Protein AF-A0A370DMC5-F1 (afdb_monomer)

Mean predicted aligned error: 9.21 Å

Radius of gyration: 22.89 Å; Cα contacts (8 Å, |Δi|>4): 41; chains: 1; bounding box: 43×62×57 Å

Nearest PDB structures (foldseek):
  7aeb-assembly1_A  TM=8.479E-01  e=4.787E-05  Algoriphagus machipongonensis
  7b5h-assembly1_AD  TM=8.364E-01  e=3.513E-05  Nostoc sp. PCC 7120 = FACHB-418
  6j0n-assembly1_P  TM=8.924E-01  e=9.809E-03  Photorhabdus asymbiotica subsp. asymbiotica ATCC 43949

Foldseek 3Di:
DDDDDDDDDDPPPDQLLDLVSQLVVLVVVCCVVDCVPDVDLDPPDVVSVVSSVVSVVSNVVVVVVPPPPCVVPDDDPPDDPVVVVVVVVVVCCVPVVDPDD

Solvent-accessible surface area (backbone atoms only — not comparable to full-atom values): 6354 Å² total; per-residue (Å²): 136,84,83,79,91,71,85,78,81,70,88,82,64,56,65,60,61,36,48,69,60,43,45,50,55,48,50,55,50,49,46,75,76,33,48,94,82,56,79,76,90,46,88,87,35,69,69,50,49,50,49,52,52,49,28,48,52,46,24,52,50,47,52,63,74,63,47,56,69,68,65,74,67,50,77,62,93,81,52,52,73,65,60,51,49,52,53,53,50,51,54,47,54,70,71,64,72,66,77,92,122

pLDDT: mean 86.58, std 12.45, range [43.94, 98.06]

Secondary structure (DSSP, 8-state):
------PPPPTT--GGG-HHHHHHHHHHHHHHHHTTT-----TT-HHHHHHHHHHHHHHHHHHHTTS-HHHHTPPPTT--HHHHHHHHHHHHHHHH-----

Structure (mmCIF, N/CA/C/O backbone):
data_AF-A0A370DMC5-F1
#
_entry.id   AF-A0A370DMC5-F1
#
loop_
_atom_site.group_PDB
_atom_site.id
_atom_site.type_symbol
_atom_site.label_atom_id
_atom_site.label_alt_id
_atom_site.label_comp_id
_atom_site.label_asym_id
_atom_site.label_entity_id
_atom_site.label_seq_id
_atom_site.pdbx_PDB_ins_code
_atom_site.Cartn_x
_atom_site.Cartn_y
_atom_site.Cartn_z
_atom_site.occupancy
_atom_site.B_iso_or_equiv
_atom_site.auth_seq_id
_atom_site.auth_comp_id
_atom_site.auth_asym_id
_atom_site.auth_atom_id
_atom_site.pdbx_PDB_model_num
ATOM 1 N N . MET A 1 1 ? -4.995 35.609 -21.491 1.00 47.72 1 MET A N 1
ATOM 2 C CA . MET A 1 1 ? -5.353 34.772 -20.324 1.00 47.72 1 MET A CA 1
ATOM 3 C C . MET A 1 1 ? -4.503 33.513 -20.392 1.00 47.72 1 MET A C 1
ATOM 5 O O . MET A 1 1 ? -4.356 32.985 -21.484 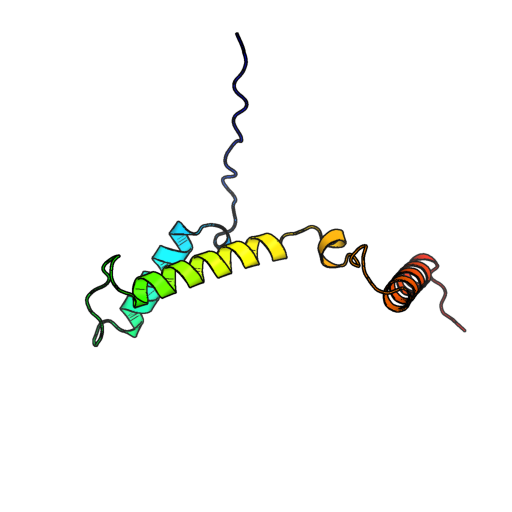1.00 47.72 1 MET A O 1
ATOM 9 N N . LYS A 1 2 ? -3.846 33.113 -19.298 1.00 55.41 2 LYS A N 1
ATOM 10 C CA . LYS A 1 2 ? -3.001 31.908 -19.253 1.00 55.41 2 LYS A CA 1
ATOM 11 C C . LYS A 1 2 ? -3.899 30.729 -18.872 1.00 55.41 2 LYS A C 1
ATOM 13 O O . LYS A 1 2 ? -4.461 30.749 -17.783 1.00 55.41 2 LYS A O 1
ATOM 18 N N . GLU A 1 3 ? -4.057 29.765 -19.771 1.00 72.00 3 GLU A N 1
ATOM 19 C CA . GLU A 1 3 ? -4.772 28.512 -19.507 1.00 72.00 3 GLU A CA 1
ATOM 20 C C . GLU A 1 3 ? -4.089 27.760 -18.355 1.00 72.00 3 GLU A C 1
ATOM 22 O O . GLU A 1 3 ? -2.868 27.573 -18.361 1.00 72.00 3 GLU A O 1
ATOM 27 N N . SER A 1 4 ? -4.856 27.357 -17.341 1.00 73.44 4 SER A N 1
ATOM 28 C CA . SER A 1 4 ? -4.341 26.577 -16.216 1.00 73.44 4 SER A CA 1
ATOM 29 C C . SER A 1 4 ? -4.294 25.097 -16.584 1.00 73.44 4 SER A C 1
ATOM 31 O O . SER A 1 4 ? -5.332 24.449 -16.714 1.00 73.44 4 SER A O 1
ATOM 33 N N . LEU A 1 5 ? -3.085 24.548 -16.702 1.00 78.56 5 LEU A N 1
ATOM 34 C CA . LEU A 1 5 ? -2.863 23.112 -16.858 1.00 78.56 5 LEU A CA 1
ATOM 35 C C . LEU A 1 5 ? -3.377 22.378 -15.613 1.00 78.56 5 LEU A C 1
ATOM 37 O O . LEU A 1 5 ? -2.798 22.482 -14.534 1.00 78.56 5 LEU A O 1
ATOM 41 N N . THR A 1 6 ? -4.479 21.648 -15.763 1.00 78.44 6 THR A N 1
ATOM 42 C CA . THR A 1 6 ? -5.051 20.793 -14.717 1.00 78.44 6 THR A CA 1
ATOM 43 C C . THR A 1 6 ? -4.954 19.344 -15.173 1.00 78.44 6 THR A C 1
ATOM 45 O O . THR A 1 6 ? -5.438 18.992 -16.247 1.00 78.44 6 THR A O 1
ATOM 48 N N . ILE A 1 7 ? -4.312 18.493 -14.372 1.00 77.56 7 ILE A N 1
ATOM 49 C CA . ILE A 1 7 ? -4.255 17.055 -14.648 1.00 77.56 7 ILE A CA 1
ATOM 50 C C . ILE A 1 7 ? -5.620 16.471 -14.286 1.00 77.56 7 ILE A C 1
ATOM 52 O O . ILE A 1 7 ? -6.061 16.551 -13.138 1.00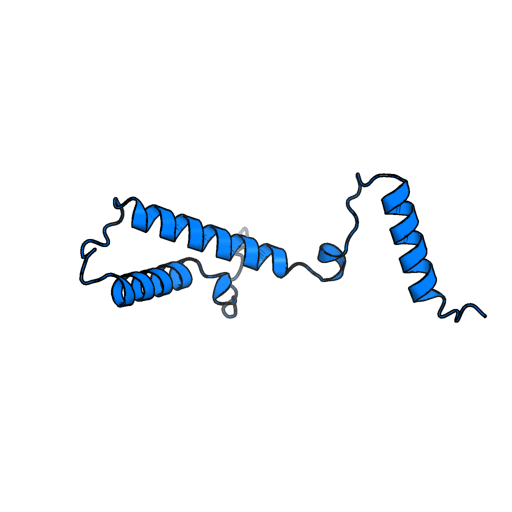 77.56 7 ILE A O 1
ATOM 56 N N . ARG A 1 8 ? -6.316 15.920 -15.281 1.00 73.94 8 ARG A N 1
ATOM 57 C CA . ARG A 1 8 ? -7.634 15.309 -15.094 1.00 73.94 8 ARG A CA 1
ATOM 58 C C . ARG A 1 8 ? -7.479 14.025 -14.278 1.00 73.94 8 ARG A C 1
ATOM 60 O O . ARG A 1 8 ? -6.621 13.201 -14.583 1.00 73.94 8 ARG A O 1
ATOM 67 N N . ARG A 1 9 ? -8.305 13.856 -13.244 1.00 68.94 9 ARG A N 1
ATOM 68 C CA . ARG A 1 9 ? -8.316 12.636 -12.427 1.00 68.94 9 ARG A CA 1
ATOM 69 C C . ARG A 1 9 ? -8.841 11.475 -13.273 1.00 68.94 9 ARG A C 1
ATOM 71 O O . ARG A 1 9 ? -9.895 11.613 -13.889 1.00 68.94 9 ARG A O 1
ATOM 78 N N . ASP A 1 10 ? -8.111 10.364 -13.295 1.00 73.69 10 ASP A N 1
ATOM 79 C CA . ASP A 1 10 ? -8.565 9.129 -13.935 1.00 73.69 10 ASP A CA 1
ATOM 80 C C . ASP A 1 10 ? -9.641 8.462 -13.055 1.00 73.69 10 ASP A C 1
ATOM 82 O O . ASP A 1 10 ? -9.346 8.122 -11.902 1.00 73.69 10 ASP A O 1
ATOM 86 N N . PRO A 1 11 ? -10.886 8.311 -13.544 1.00 65.88 11 PRO A N 1
ATOM 87 C CA . PRO A 1 11 ? -11.956 7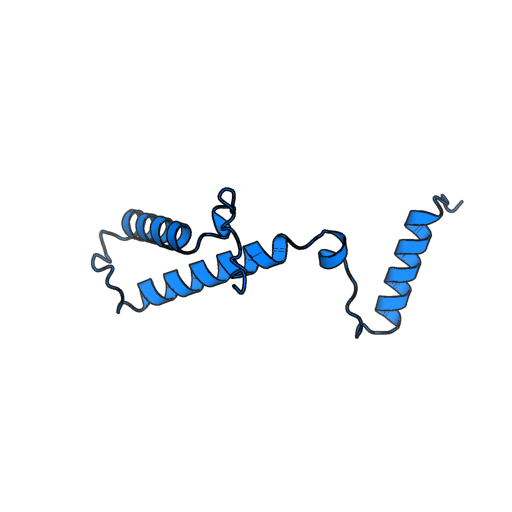.663 -12.796 1.00 65.88 11 PRO A CA 1
ATOM 88 C C . PRO A 1 11 ? -11.789 6.140 -12.690 1.00 65.88 11 PRO A C 1
ATOM 90 O O . PRO A 1 11 ? -12.452 5.539 -11.854 1.00 65.88 11 PRO A O 1
ATOM 93 N N . ASN A 1 12 ? -10.925 5.514 -13.498 1.00 65.44 12 ASN A N 1
ATOM 94 C CA . ASN A 1 12 ? -10.746 4.059 -13.546 1.00 65.44 12 ASN A CA 1
ATOM 95 C C . ASN A 1 12 ? -9.466 3.593 -12.831 1.00 65.44 12 ASN A C 1
ATOM 97 O O . ASN A 1 12 ? -8.859 2.574 -13.170 1.00 65.44 12 ASN A O 1
ATOM 101 N N . ARG A 1 13 ? -9.015 4.377 -11.847 1.00 69.69 13 ARG A N 1
ATOM 102 C CA . ARG A 1 13 ? -7.844 4.053 -11.036 1.00 69.69 13 ARG A CA 1
ATOM 103 C C . ARG A 1 13 ? -8.125 2.780 -10.242 1.00 69.69 13 ARG A C 1
ATOM 105 O O . ARG A 1 13 ? -9.074 2.723 -9.470 1.00 69.69 13 ARG A O 1
ATOM 112 N N . ALA A 1 14 ? -7.279 1.772 -10.438 1.00 77.69 14 ALA A N 1
ATOM 113 C CA . ALA A 1 14 ? -7.424 0.487 -9.769 1.00 77.69 14 ALA A CA 1
ATOM 114 C C . ALA A 1 14 ? -7.483 0.639 -8.241 1.00 77.69 14 ALA A C 1
ATOM 116 O O . ALA A 1 14 ? -6.750 1.451 -7.676 1.00 77.69 14 ALA A O 1
ATOM 117 N N . GLU A 1 15 ? -8.295 -0.188 -7.583 1.00 76.56 15 GLU A N 1
ATOM 118 C CA . GLU A 1 15 ? -8.556 -0.132 -6.134 1.00 76.56 15 GLU A CA 1
ATOM 119 C C . GLU A 1 15 ? -7.273 -0.121 -5.298 1.00 76.56 15 GLU A C 1
ATOM 121 O O . GLU A 1 15 ? -7.125 0.676 -4.380 1.00 76.56 15 GLU A O 1
ATOM 126 N N . ALA A 1 16 ? -6.279 -0.925 -5.683 1.00 83.31 16 ALA A N 1
ATOM 127 C CA . ALA A 1 16 ? -5.004 -1.007 -4.976 1.00 83.31 16 ALA A CA 1
ATOM 128 C C . ALA A 1 16 ? -4.110 0.247 -5.120 1.00 83.31 16 ALA A C 1
ATOM 130 O O . ALA A 1 16 ? -3.073 0.347 -4.472 1.00 83.31 16 ALA A O 1
ATOM 131 N N . LEU A 1 17 ? -4.489 1.211 -5.966 1.00 89.06 17 LEU A N 1
ATOM 132 C CA . LEU A 1 17 ? -3.887 2.543 -5.999 1.00 89.06 17 LEU A CA 1
ATOM 133 C C . LEU A 1 17 ? -4.661 3.538 -5.133 1.00 89.06 17 LEU A C 1
ATOM 135 O O . LEU A 1 17 ? -4.169 4.643 -4.929 1.00 89.06 17 LEU A O 1
ATOM 139 N N . ASP A 1 18 ? -5.876 3.235 -4.682 1.00 92.94 18 ASP A N 1
ATOM 140 C CA . ASP A 1 18 ? -6.693 4.123 -3.858 1.00 92.94 18 ASP A CA 1
ATOM 141 C C . ASP A 1 18 ? -6.435 3.889 -2.365 1.00 92.94 18 ASP A C 1
ATOM 143 O O . ASP A 1 18 ? -7.063 3.061 -1.710 1.00 92.94 18 ASP A O 1
ATOM 147 N N . TYR A 1 19 ? -5.507 4.675 -1.818 1.00 94.38 19 TYR A N 1
ATOM 148 C CA . TYR A 1 19 ? -5.158 4.657 -0.401 1.00 94.38 19 TYR A CA 1
ATOM 149 C C . TYR A 1 19 ? -6.372 4.762 0.534 1.00 94.38 19 TYR A C 1
ATOM 151 O O . TYR A 1 19 ? -6.417 4.079 1.554 1.00 94.38 19 TYR A O 1
ATOM 159 N N . ALA A 1 20 ? -7.349 5.618 0.212 1.00 94.31 20 ALA A N 1
ATOM 160 C CA . ALA A 1 20 ? -8.489 5.842 1.096 1.00 94.31 20 ALA A CA 1
ATOM 161 C C . ALA A 1 20 ? -9.382 4.598 1.157 1.00 94.31 20 ALA A C 1
ATOM 163 O O . ALA A 1 20 ? -9.793 4.200 2.246 1.00 94.31 20 ALA A O 1
ATOM 164 N N . GLN A 1 21 ? -9.610 3.956 0.007 1.00 94.38 21 GLN A N 1
ATOM 165 C CA . GLN A 1 21 ? -10.325 2.681 -0.050 1.00 94.38 21 GLN A CA 1
ATOM 166 C C . GLN A 1 21 ? -9.551 1.573 0.670 1.00 94.38 21 GLN A C 1
ATOM 168 O O . GLN A 1 21 ? -10.132 0.876 1.492 1.00 94.38 21 GLN A O 1
ATOM 173 N N . LEU A 1 22 ? -8.234 1.461 0.457 1.00 96.00 22 LEU A N 1
ATOM 174 C CA . LEU A 1 22 ? -7.398 0.475 1.155 1.00 96.00 22 LEU A CA 1
ATOM 175 C C . LEU A 1 22 ? -7.452 0.632 2.679 1.00 96.00 22 LEU A C 1
ATOM 177 O O . LEU A 1 22 ? -7.564 -0.362 3.394 1.00 96.00 22 LEU A O 1
ATOM 181 N N . ARG A 1 23 ? -7.384 1.871 3.177 1.00 96.44 23 ARG A N 1
ATOM 182 C CA . ARG A 1 23 ? -7.467 2.162 4.613 1.00 96.44 23 ARG A CA 1
ATOM 183 C C . ARG A 1 23 ? -8.836 1.796 5.172 1.00 96.44 23 ARG A C 1
ATOM 185 O O . ARG A 1 23 ? -8.904 1.217 6.251 1.00 96.44 23 ARG A O 1
ATOM 192 N N . GLN A 1 24 ? -9.904 2.110 4.441 1.00 96.12 24 GLN A N 1
ATOM 193 C CA . GLN A 1 24 ? -11.265 1.762 4.836 1.00 96.12 24 GLN A CA 1
ATOM 194 C C . GLN A 1 24 ? -11.447 0.241 4.915 1.00 96.12 24 GLN A C 1
ATOM 196 O O . GLN A 1 24 ? -11.821 -0.269 5.968 1.00 96.12 24 GLN A O 1
ATOM 201 N N . SER A 1 25 ? -11.077 -0.494 3.863 1.00 96.44 25 SER A N 1
ATOM 202 C CA . SER A 1 25 ? -11.147 -1.959 3.865 1.00 96.44 25 SER A CA 1
ATOM 203 C C . SER A 1 25 ? -10.283 -2.567 4.970 1.00 96.44 25 SER A C 1
ATOM 205 O O . SER A 1 25 ? -10.681 -3.538 5.606 1.00 96.44 25 SER A O 1
ATOM 207 N N . GLY A 1 26 ? -9.099 -2.007 5.228 1.00 95.94 26 GLY A N 1
ATOM 208 C CA . GLY A 1 26 ? -8.224 -2.469 6.302 1.00 95.94 26 GLY A CA 1
ATOM 209 C C . GLY A 1 26 ? -8.829 -2.290 7.695 1.00 95.94 26 GLY A C 1
ATOM 210 O O . GLY A 1 26 ? -8.733 -3.205 8.510 1.00 95.94 26 GLY A O 1
ATOM 211 N N . LEU A 1 27 ? -9.499 -1.162 7.953 1.00 96.19 27 LEU A N 1
ATOM 212 C CA . LEU A 1 27 ? -10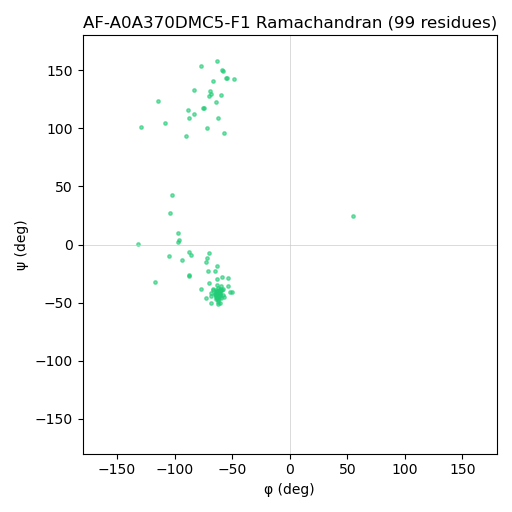.243 -0.941 9.197 1.00 96.19 27 LEU A CA 1
ATOM 213 C C . LEU A 1 27 ? -11.368 -1.964 9.367 1.00 96.19 27 LEU A C 1
ATOM 215 O O . LEU A 1 27 ? -11.469 -2.569 10.428 1.00 96.19 27 LEU A O 1
ATOM 219 N N . GLU A 1 28 ? -12.147 -2.216 8.314 1.00 96.19 28 GLU A N 1
ATOM 220 C CA . GLU A 1 28 ? -13.224 -3.216 8.334 1.00 96.19 28 GLU A CA 1
ATOM 221 C C . GLU A 1 28 ? -12.693 -4.620 8.666 1.00 96.19 28 GLU A C 1
ATOM 223 O O . GLU A 1 28 ? -13.309 -5.358 9.434 1.00 96.19 28 GLU A O 1
ATOM 228 N N . HIS A 1 29 ? -11.517 -4.983 8.142 1.00 96.50 29 HIS A N 1
ATOM 229 C CA . HIS A 1 29 ? -10.872 -6.258 8.469 1.00 96.50 29 HIS A CA 1
ATOM 230 C C . HIS A 1 29 ? -10.383 -6.306 9.919 1.00 96.50 29 HIS A C 1
ATOM 232 O O . HIS A 1 29 ? -10.576 -7.320 10.588 1.00 96.50 29 HIS A O 1
ATOM 238 N N . ILE A 1 30 ? -9.751 -5.236 10.413 1.00 95.25 30 ILE A N 1
ATOM 239 C CA . ILE A 1 30 ? -9.299 -5.159 11.809 1.00 95.25 30 ILE A CA 1
ATOM 240 C C . ILE A 1 30 ? -10.494 -5.291 12.754 1.00 95.25 30 ILE A C 1
ATOM 242 O O . ILE A 1 30 ? -10.434 -6.092 13.687 1.00 95.25 30 ILE A O 1
ATOM 246 N N . GLU A 1 31 ? -11.581 -4.569 12.476 1.00 94.38 31 GLU A N 1
ATOM 247 C CA . GLU A 1 31 ? -12.803 -4.602 13.272 1.00 94.38 31 GLU A CA 1
ATOM 248 C C . GLU A 1 31 ? -13.415 -6.005 13.295 1.00 94.38 31 GLU A C 1
ATOM 250 O O . GLU A 1 31 ? -13.631 -6.580 14.365 1.00 94.38 31 GLU A O 1
ATOM 255 N N . ALA A 1 32 ? -13.593 -6.623 12.127 1.00 95.88 32 ALA A N 1
ATOM 256 C CA . ALA A 1 32 ? -14.140 -7.972 12.033 1.00 95.88 32 ALA A CA 1
ATOM 257 C C . ALA A 1 32 ? -13.309 -9.010 12.809 1.00 95.88 32 ALA A C 1
ATOM 259 O O . ALA A 1 32 ? -13.874 -9.911 13.428 1.00 95.88 32 ALA A O 1
ATOM 260 N N . LEU A 1 33 ? -11.979 -8.884 12.795 1.00 96.00 33 LEU A N 1
ATOM 261 C CA . LEU A 1 33 ? -11.066 -9.862 13.392 1.00 96.00 33 LEU A CA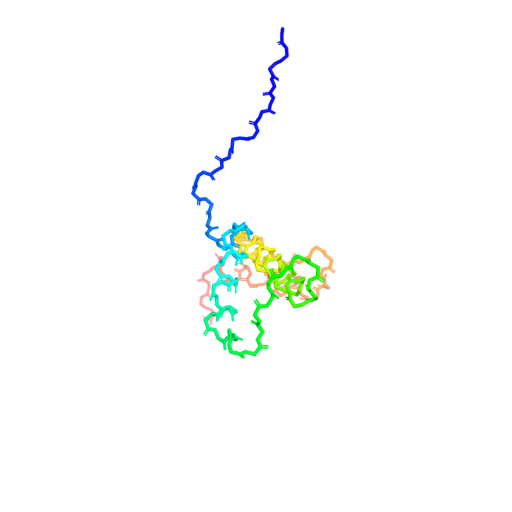 1
ATOM 262 C C . LEU A 1 33 ? -10.773 -9.622 14.877 1.00 96.00 33 LEU A C 1
ATOM 264 O O . LEU A 1 33 ? -10.404 -10.568 15.571 1.00 96.00 33 LEU A O 1
ATOM 268 N N . SER A 1 34 ? -10.882 -8.379 15.351 1.00 92.81 34 SER A N 1
ATOM 269 C CA . SER A 1 34 ? -10.271 -7.966 16.625 1.00 92.81 34 SER A CA 1
ATOM 270 C C . SER A 1 34 ? -11.206 -7.204 17.563 1.00 92.81 34 SER A C 1
ATOM 272 O O . SER A 1 34 ? -10.760 -6.843 18.653 1.00 92.81 34 SER A O 1
ATOM 274 N N . HIS A 1 35 ? -12.474 -6.982 17.192 1.00 91.12 35 HIS A N 1
ATOM 275 C CA . HIS A 1 35 ? -13.413 -6.164 17.974 1.00 91.12 35 HIS A CA 1
ATOM 276 C C . HIS A 1 35 ? -13.568 -6.585 19.443 1.00 91.12 35 HIS A C 1
ATOM 278 O O . HIS A 1 35 ? -13.833 -5.730 20.281 1.00 91.12 35 HIS A O 1
ATOM 284 N N . ASP A 1 36 ? -13.377 -7.863 19.782 1.00 92.69 36 ASP A N 1
ATOM 285 C CA . ASP A 1 36 ? -13.473 -8.347 21.167 1.00 92.69 36 ASP A CA 1
ATOM 286 C C . ASP A 1 36 ? -12.307 -7.890 22.067 1.00 92.69 36 ASP A C 1
ATOM 288 O O . ASP A 1 36 ? -12.435 -7.875 23.292 1.00 92.69 36 ASP A O 1
ATOM 292 N N . LEU A 1 37 ? -11.154 -7.546 21.480 1.00 92.94 37 LEU A N 1
ATOM 293 C CA . LEU A 1 37 ? -9.916 -7.222 22.206 1.00 92.94 37 LEU A CA 1
ATOM 294 C C . LEU A 1 37 ? -9.447 -5.785 21.983 1.00 92.94 37 LEU A C 1
ATOM 296 O O . LEU A 1 37 ? -8.837 -5.190 22.870 1.00 92.94 37 LEU A O 1
ATOM 300 N N . TRP A 1 38 ? -9.705 -5.234 20.802 1.00 92.44 38 TRP A N 1
ATOM 301 C CA . TRP A 1 38 ? -9.266 -3.908 20.401 1.00 92.44 38 TRP A CA 1
ATOM 302 C C . TRP A 1 38 ? -10.467 -3.142 19.864 1.00 92.44 38 TRP A C 1
ATOM 304 O O . TRP A 1 38 ? -10.906 -3.367 18.746 1.00 92.44 38 TRP A O 1
ATOM 314 N N . THR A 1 39 ? -11.028 -2.265 20.695 1.00 87.19 39 THR A N 1
ATOM 315 C CA . THR A 1 39 ? -12.284 -1.551 20.408 1.00 87.19 39 THR A CA 1
ATOM 316 C C . THR A 1 39 ? -12.081 -0.088 20.021 1.00 87.19 39 THR A C 1
ATOM 318 O O . THR A 1 39 ? -13.041 0.580 19.648 1.00 87.19 39 THR A O 1
ATOM 321 N N . ASP A 1 40 ? -10.865 0.441 20.182 1.00 85.94 40 ASP A N 1
ATOM 322 C CA . ASP A 1 40 ? -10.550 1.846 19.931 1.00 85.94 40 ASP A CA 1
ATOM 323 C C . ASP A 1 40 ? -9.696 2.003 18.663 1.00 85.94 40 ASP A C 1
ATOM 325 O O . ASP A 1 40 ? -8.499 1.737 18.673 1.00 85.94 40 ASP A O 1
ATOM 329 N N . TYR A 1 41 ? -10.317 2.462 17.573 1.00 86.31 41 TYR A N 1
ATOM 330 C CA . TYR A 1 41 ? -9.684 2.643 16.259 1.00 86.31 41 TYR A CA 1
ATOM 331 C C . TYR A 1 41 ? -9.340 4.115 15.968 1.00 86.31 41 TYR A C 1
ATOM 333 O O . TYR A 1 41 ? -9.589 4.636 14.877 1.00 86.31 41 TYR A O 1
ATOM 341 N N . ASN A 1 42 ? -8.802 4.824 16.959 1.00 88.19 42 ASN A N 1
ATOM 342 C CA . ASN A 1 42 ? -8.459 6.239 16.837 1.00 88.19 42 ASN A CA 1
ATOM 343 C C . ASN A 1 42 ? -7.160 6.486 16.047 1.00 88.19 42 ASN A C 1
ATOM 345 O O . ASN A 1 42 ? -6.233 5.685 16.045 1.00 88.19 42 ASN A O 1
ATOM 349 N N . ALA A 1 43 ? -7.043 7.664 15.422 1.00 84.56 43 ALA A N 1
ATOM 350 C CA . ALA A 1 43 ? -5.889 8.030 14.584 1.00 84.56 43 ALA A CA 1
ATOM 351 C C . ALA A 1 43 ? -4.542 8.113 15.333 1.00 84.56 43 ALA A C 1
ATOM 353 O O . ALA A 1 43 ? -3.487 8.091 14.708 1.00 84.56 43 ALA A O 1
ATOM 354 N N . HIS A 1 44 ? -4.565 8.232 16.663 1.00 89.62 44 HIS A N 1
ATOM 355 C CA . HIS A 1 44 ? -3.358 8.229 17.497 1.00 89.62 44 HIS A CA 1
ATOM 356 C C . HIS A 1 44 ? -2.916 6.821 17.911 1.00 89.62 44 HIS A C 1
ATOM 358 O O . HIS A 1 44 ? -1.865 6.674 18.534 1.00 89.62 44 HIS A O 1
ATOM 364 N N . ASP A 1 45 ? -3.713 5.800 17.595 1.00 93.81 45 ASP A N 1
ATOM 365 C CA . ASP A 1 45 ? -3.383 4.420 17.900 1.00 93.81 45 ASP A CA 1
ATOM 366 C C . ASP A 1 45 ? -2.206 3.953 17.008 1.00 93.81 45 ASP A C 1
ATOM 368 O O . ASP A 1 45 ? -2.240 4.108 15.777 1.00 93.81 45 ASP A O 1
ATOM 372 N N . PRO A 1 46 ? -1.133 3.388 17.594 1.00 94.31 46 PRO A N 1
ATOM 373 C CA . PRO A 1 46 ? 0.013 2.905 16.827 1.00 94.31 46 PRO A CA 1
ATOM 374 C C . PRO A 1 46 ? -0.345 1.760 15.865 1.00 94.31 46 PRO A C 1
ATOM 376 O O . PRO A 1 46 ? 0.271 1.645 14.808 1.00 94.31 46 PRO A O 1
ATOM 379 N N . GLY A 1 47 ? -1.349 0.938 16.177 1.00 94.75 47 GLY A N 1
ATOM 380 C CA . GLY A 1 47 ? -1.872 -0.093 15.286 1.00 94.75 47 GLY A CA 1
ATOM 381 C C . GLY A 1 47 ? -2.554 0.498 14.052 1.00 94.75 47 GLY A C 1
ATOM 382 O O . GLY A 1 47 ? -2.338 0.013 12.940 1.00 94.75 47 GLY A O 1
ATOM 383 N N . ILE A 1 48 ? -3.292 1.601 14.211 1.00 95.75 48 ILE A N 1
ATOM 384 C CA . ILE A 1 48 ? -3.852 2.346 13.073 1.00 95.75 48 ILE A CA 1
ATOM 385 C C . ILE A 1 48 ? -2.737 2.984 12.238 1.00 95.75 48 ILE A C 1
ATOM 387 O O . ILE A 1 48 ? -2.778 2.918 11.012 1.00 95.75 48 ILE A O 1
ATOM 391 N N . THR A 1 49 ? -1.682 3.498 12.872 1.00 96.06 49 THR A N 1
ATOM 392 C CA . THR A 1 49 ? -0.500 4.001 12.146 1.00 96.06 49 THR A CA 1
ATOM 393 C C . THR A 1 49 ? 0.180 2.897 11.316 1.00 96.06 49 THR A C 1
ATOM 395 O O . THR A 1 49 ? 0.609 3.133 10.185 1.00 96.06 49 THR A O 1
ATOM 398 N N . ILE A 1 50 ? 0.260 1.666 11.837 1.00 97.19 50 ILE A N 1
ATOM 399 C CA . ILE A 1 50 ? 0.790 0.511 11.092 1.00 97.19 50 ILE A CA 1
ATOM 400 C C . ILE A 1 50 ? -0.106 0.169 9.895 1.00 97.19 50 ILE A C 1
ATOM 402 O O . ILE A 1 50 ? 0.415 -0.086 8.807 1.00 97.19 50 ILE A O 1
ATOM 406 N N . LEU A 1 51 ? -1.433 0.198 10.066 1.00 97.19 51 LEU A N 1
ATOM 407 C CA . LEU A 1 51 ? -2.371 0.009 8.957 1.00 97.19 51 LEU A CA 1
ATOM 408 C C . LEU A 1 51 ? -2.132 1.047 7.850 1.00 97.19 51 LEU A C 1
ATOM 410 O O . LEU A 1 51 ? -2.058 0.695 6.676 1.00 97.19 51 LEU A O 1
ATOM 414 N N . GLU A 1 52 ? -1.962 2.315 8.212 1.00 96.88 52 GLU A N 1
ATOM 415 C CA . GLU A 1 52 ? -1.707 3.396 7.256 1.00 96.88 52 GLU A CA 1
ATOM 416 C C . GLU A 1 52 ? -0.401 3.182 6.476 1.00 96.88 52 GLU A C 1
ATOM 418 O O . GLU A 1 52 ? -0.375 3.319 5.247 1.00 96.88 52 GLU A O 1
ATOM 423 N N . LEU A 1 53 ? 0.668 2.751 7.156 1.00 98.06 53 LEU A N 1
ATOM 424 C CA . LEU A 1 53 ? 1.930 2.396 6.504 1.00 98.06 53 LEU A CA 1
ATOM 425 C C . LEU A 1 53 ? 1.765 1.209 5.542 1.00 98.06 53 LEU A C 1
ATOM 427 O O . LEU A 1 53 ? 2.326 1.224 4.443 1.00 98.06 53 LEU A O 1
ATOM 431 N N . LEU A 1 54 ? 0.974 0.202 5.920 1.00 97.94 54 LEU A N 1
ATOM 432 C CA . LEU A 1 54 ? 0.656 -0.934 5.055 1.00 97.94 54 LEU A CA 1
ATOM 433 C C . LEU A 1 54 ? -0.115 -0.486 3.803 1.00 97.94 54 LEU A C 1
ATOM 435 O O . LEU A 1 54 ? 0.249 -0.874 2.693 1.00 97.94 54 LEU A O 1
ATOM 439 N N . CYS A 1 55 ? -1.132 0.368 3.946 1.00 97.56 55 CYS A N 1
ATOM 440 C CA . CYS A 1 55 ? -1.883 0.910 2.809 1.00 97.56 55 CYS A CA 1
ATOM 441 C C . CYS A 1 55 ? -0.984 1.716 1.860 1.00 97.56 55 CYS A C 1
ATOM 443 O O . CYS A 1 55 ? -1.115 1.607 0.636 1.00 97.56 55 CYS A O 1
ATOM 445 N N . TYR A 1 56 ? -0.038 2.490 2.402 1.00 96.88 56 TYR A N 1
ATOM 446 C CA . TYR A 1 56 ? 0.972 3.178 1.599 1.00 96.88 56 TYR A CA 1
ATOM 447 C C . TYR A 1 56 ? 1.862 2.186 0.839 1.00 96.88 56 TYR A C 1
ATOM 449 O O . TYR A 1 56 ? 2.037 2.328 -0.371 1.00 96.88 56 TYR A O 1
ATOM 457 N N . ALA A 1 57 ? 2.367 1.147 1.510 1.00 98.00 57 ALA A N 1
ATOM 458 C CA . ALA A 1 57 ? 3.202 0.125 0.884 1.00 98.00 57 ALA A CA 1
ATOM 459 C C . ALA A 1 57 ? 2.469 -0.618 -0.248 1.00 98.00 57 ALA A C 1
ATOM 461 O O . ALA A 1 57 ? 3.043 -0.832 -1.315 1.00 98.00 57 ALA A O 1
ATOM 462 N N . ILE A 1 58 ? 1.187 -0.955 -0.060 1.00 97.06 58 ILE A N 1
ATOM 463 C CA . ILE A 1 58 ? 0.348 -1.569 -1.104 1.00 97.06 58 ILE A CA 1
ATOM 464 C C . ILE A 1 58 ? 0.166 -0.615 -2.289 1.00 97.06 58 ILE A C 1
ATOM 466 O O . ILE A 1 58 ? 0.244 -1.054 -3.438 1.00 97.06 58 ILE A O 1
ATOM 470 N N . THR A 1 59 ? -0.040 0.678 -2.026 1.00 95.88 59 THR A N 1
ATOM 471 C CA . THR A 1 59 ? -0.188 1.704 -3.069 1.00 95.88 59 THR A CA 1
ATOM 472 C C . THR A 1 59 ? 1.098 1.863 -3.885 1.00 95.88 59 THR A C 1
ATOM 474 O O . THR A 1 59 ? 1.050 1.861 -5.116 1.00 95.88 59 THR A O 1
ATOM 477 N N . ASP A 1 60 ? 2.254 1.957 -3.224 1.00 95.62 60 ASP A N 1
ATOM 478 C CA . ASP A 1 60 ? 3.567 2.052 -3.877 1.00 95.62 60 ASP A CA 1
ATOM 479 C C . ASP A 1 60 ? 3.882 0.789 -4.693 1.00 95.62 60 ASP A C 1
ATOM 481 O O . ASP A 1 60 ? 4.251 0.879 -5.866 1.00 95.62 60 ASP A O 1
ATOM 485 N N . LEU A 1 61 ? 3.639 -0.400 -4.134 1.00 95.81 61 LEU A N 1
ATOM 486 C CA . LEU A 1 61 ? 3.810 -1.663 -4.853 1.00 95.81 61 LEU A CA 1
ATOM 487 C C . LEU A 1 61 ? 2.891 -1.744 -6.080 1.00 95.81 61 LEU A C 1
ATOM 489 O O . LEU A 1 61 ? 3.315 -2.122 -7.174 1.00 95.81 61 LEU A O 1
ATOM 493 N N . SER A 1 62 ? 1.632 -1.34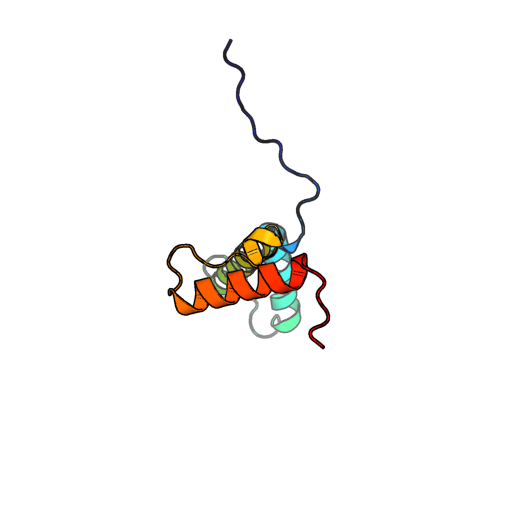8 -5.916 1.00 94.31 62 SER A N 1
ATOM 494 C CA . SER A 1 62 ? 0.638 -1.265 -6.985 1.00 94.31 62 SER A CA 1
ATOM 495 C C . SER A 1 62 ? 1.042 -0.314 -8.101 1.00 94.31 62 SER A C 1
ATOM 497 O O . SER A 1 62 ? 0.740 -0.569 -9.267 1.00 94.31 62 SER A O 1
ATOM 499 N N . TYR A 1 63 ? 1.706 0.786 -7.766 1.00 93.00 63 TYR A N 1
ATOM 500 C CA . TYR A 1 63 ? 2.247 1.707 -8.752 1.00 93.00 63 TYR A CA 1
ATOM 501 C C . TYR A 1 63 ? 3.411 1.068 -9.520 1.00 93.00 63 TYR A C 1
ATOM 503 O O . TYR A 1 63 ? 3.385 1.022 -10.749 1.00 93.00 63 TYR A O 1
ATOM 511 N N . ARG A 1 64 ? 4.392 0.493 -8.813 1.00 94.19 64 ARG A N 1
ATOM 512 C CA . ARG A 1 64 ? 5.591 -0.105 -9.428 1.00 94.19 64 ARG A CA 1
ATOM 513 C C . ARG A 1 64 ? 5.274 -1.299 -10.320 1.00 94.19 64 ARG A C 1
ATOM 515 O O . ARG A 1 64 ? 5.849 -1.432 -11.390 1.00 94.19 64 ARG A O 1
ATOM 522 N N . THR A 1 65 ? 4.334 -2.147 -9.916 1.00 93.81 65 THR A N 1
ATOM 523 C CA . THR A 1 65 ? 3.928 -3.338 -10.688 1.00 93.81 65 THR A CA 1
ATOM 524 C C . THR A 1 65 ? 3.133 -3.011 -11.954 1.00 93.81 65 THR A C 1
ATOM 526 O O . THR A 1 65 ? 2.934 -3.889 -12.788 1.00 93.81 65 THR A O 1
ATOM 529 N N . ARG A 1 66 ? 2.690 -1.759 -12.122 1.00 92.31 66 ARG A N 1
ATOM 530 C CA . ARG A 1 66 ? 1.974 -1.275 -13.313 1.00 92.31 66 ARG A CA 1
ATOM 531 C C . ARG A 1 66 ? 2.871 -0.577 -14.331 1.00 92.31 66 ARG A C 1
ATOM 533 O O . ARG A 1 66 ? 2.357 -0.060 -15.322 1.00 92.31 66 ARG A O 1
ATOM 540 N N . LEU A 1 67 ? 4.182 -0.536 -14.100 1.00 92.25 67 LEU A N 1
ATOM 541 C CA . LEU A 1 67 ? 5.113 -0.041 -15.109 1.00 92.25 67 LEU A CA 1
ATOM 542 C C . LEU A 1 67 ? 4.998 -0.884 -16.396 1.00 92.25 67 LEU A C 1
ATOM 544 O O . LEU A 1 67 ? 4.660 -2.070 -16.324 1.00 92.25 67 LEU A O 1
ATOM 548 N N . PRO A 1 68 ? 5.253 -0.295 -17.579 1.00 93.94 68 PRO A N 1
ATOM 549 C CA . PRO A 1 68 ? 5.304 -1.042 -18.829 1.00 93.94 68 PRO A CA 1
ATOM 550 C C . PRO A 1 68 ? 6.177 -2.296 -18.710 1.00 93.94 68 PRO A C 1
ATOM 552 O O . PRO A 1 68 ? 7.233 -2.267 -18.084 1.00 93.94 68 PRO A O 1
ATOM 555 N N . MET A 1 69 ? 5.772 -3.393 -19.359 1.00 93.00 69 MET A N 1
ATOM 556 C CA . MET A 1 69 ? 6.521 -4.661 -19.312 1.00 93.00 69 MET A CA 1
ATOM 557 C C . MET A 1 69 ? 7.994 -4.498 -19.711 1.00 93.00 69 MET A C 1
ATOM 559 O O . MET A 1 69 ? 8.857 -5.145 -19.128 1.00 93.00 69 MET A O 1
ATOM 563 N N . ALA A 1 70 ? 8.288 -3.620 -20.675 1.00 90.88 70 ALA A N 1
ATOM 564 C CA . ALA A 1 70 ? 9.659 -3.319 -21.080 1.00 90.88 70 ALA A CA 1
ATOM 565 C C . ALA A 1 70 ? 10.485 -2.696 -19.942 1.00 90.88 70 ALA A C 1
ATOM 567 O O . ALA A 1 70 ? 11.648 -3.047 -19.791 1.00 90.88 70 ALA A O 1
ATOM 568 N N . ASP A 1 71 ? 9.873 -1.837 -19.124 1.00 91.75 71 ASP A N 1
ATOM 569 C CA . ASP A 1 71 ? 10.531 -1.169 -17.998 1.00 91.75 71 ASP A CA 1
ATOM 570 C C . ASP A 1 71 ? 10.697 -2.122 -16.809 1.00 91.75 71 ASP A C 1
ATOM 572 O O . ASP A 1 71 ? 11.735 -2.125 -16.154 1.00 91.75 71 ASP A O 1
ATOM 576 N N . LEU A 1 72 ? 9.703 -2.982 -16.556 1.00 91.62 72 LEU A N 1
ATOM 577 C CA . LEU A 1 72 ? 9.785 -4.023 -15.524 1.00 91.62 72 LEU A CA 1
ATOM 578 C C . LEU A 1 72 ? 10.893 -5.045 -15.803 1.00 91.62 72 LEU A C 1
ATOM 580 O O . LEU A 1 72 ? 11.498 -5.570 -14.871 1.00 91.62 72 LEU A O 1
ATOM 584 N N . LEU A 1 73 ? 11.131 -5.349 -17.081 1.00 89.75 73 LEU A N 1
ATOM 585 C CA . LEU A 1 73 ? 12.143 -6.304 -17.538 1.00 89.75 73 LEU A CA 1
ATOM 586 C C . LEU A 1 73 ? 13.459 -5.627 -17.954 1.00 89.75 73 LEU A C 1
ATOM 588 O O . LEU A 1 73 ? 14.373 -6.312 -18.425 1.00 89.75 73 LEU A O 1
ATOM 592 N N . ALA A 1 74 ? 13.555 -4.302 -17.818 1.00 89.75 74 ALA A N 1
ATOM 593 C CA . ALA A 1 74 ? 14.745 -3.558 -18.188 1.00 89.75 74 ALA A CA 1
ATOM 594 C C . ALA A 1 74 ? 15.914 -3.933 -17.275 1.00 89.75 74 ALA A C 1
ATOM 596 O O . ALA A 1 74 ? 15.771 -4.086 -16.061 1.00 89.75 74 ALA A O 1
ATOM 597 N N . VAL A 1 75 ? 17.101 -4.039 -17.868 1.00 89.94 75 VAL A N 1
ATOM 598 C CA . VAL A 1 75 ? 18.337 -4.156 -17.096 1.00 89.94 75 VAL A CA 1
ATOM 599 C C . VAL A 1 75 ? 18.796 -2.757 -16.685 1.00 89.94 75 VAL A C 1
ATOM 601 O O . VAL A 1 75 ? 18.809 -1.860 -17.533 1.00 89.94 75 VAL A O 1
ATOM 604 N N . PRO A 1 76 ? 19.163 -2.548 -15.407 1.00 89.12 76 PRO A N 1
ATOM 605 C CA . PRO A 1 76 ? 19.677 -1.268 -14.937 1.00 89.12 76 PRO A CA 1
ATOM 606 C C . PRO A 1 76 ? 20.880 -0.796 -15.757 1.00 89.12 76 PRO A C 1
ATOM 608 O O . PRO A 1 76 ? 21.728 -1.592 -16.151 1.00 89.12 76 PRO A O 1
ATOM 611 N N . ALA A 1 77 ? 20.979 0.512 -15.996 1.00 85.75 77 ALA A N 1
ATOM 612 C CA . ALA A 1 77 ? 22.072 1.083 -16.785 1.00 85.75 77 ALA A CA 1
ATOM 613 C C . ALA 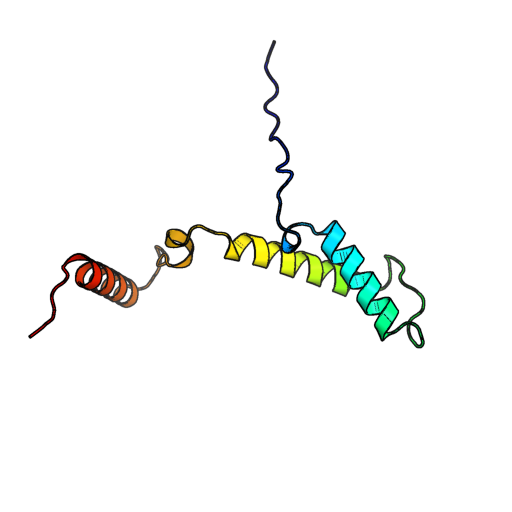A 1 77 ? 23.454 0.907 -16.125 1.00 85.75 77 ALA A C 1
ATOM 615 O O . ALA A 1 77 ? 24.474 0.947 -16.809 1.00 85.75 77 ALA A O 1
ATOM 616 N N . ASP A 1 78 ? 23.480 0.723 -14.807 1.00 91.12 78 ASP A N 1
ATOM 617 C CA . ASP A 1 78 ? 24.659 0.480 -13.979 1.00 91.12 78 ASP A CA 1
ATOM 618 C C . ASP A 1 78 ? 24.897 -1.011 -13.686 1.00 91.12 78 ASP A C 1
ATOM 620 O O . ASP A 1 78 ? 25.755 -1.349 -12.867 1.00 91.12 78 ASP A O 1
ATOM 624 N N . ALA A 1 79 ? 24.165 -1.912 -14.352 1.00 90.44 79 ALA A N 1
ATOM 625 C CA . ALA A 1 79 ? 24.408 -3.342 -14.249 1.00 90.44 79 ALA A CA 1
ATOM 626 C C . ALA A 1 79 ? 25.844 -3.695 -14.671 1.00 90.44 79 ALA A C 1
ATOM 628 O O . ALA A 1 79 ? 26.449 -3.056 -15.538 1.00 90.44 79 ALA A O 1
ATOM 629 N N . ASP A 1 80 ? 26.396 -4.748 -14.065 1.00 94.25 80 ASP A N 1
ATOM 630 C CA . ASP A 1 80 ? 27.732 -5.204 -14.424 1.00 94.25 80 ASP A CA 1
ATOM 631 C C . ASP A 1 80 ? 27.804 -5.685 -15.887 1.00 94.25 80 ASP A C 1
ATOM 633 O O . ASP A 1 80 ? 26.812 -6.053 -16.527 1.00 94.25 80 ASP A O 1
ATOM 637 N N . ALA A 1 81 ? 29.021 -5.683 -16.437 1.00 91.44 81 ALA A N 1
ATOM 638 C CA . ALA A 1 81 ? 29.247 -6.035 -17.837 1.00 91.44 81 ALA A CA 1
ATOM 639 C C . ALA A 1 81 ? 28.764 -7.457 -18.179 1.00 91.44 81 ALA A C 1
ATOM 641 O O . ALA A 1 81 ? 28.401 -7.732 -19.320 1.00 91.44 81 ALA A O 1
ATOM 642 N N . GLU A 1 82 ? 28.754 -8.370 -17.207 1.00 92.62 82 GLU A N 1
ATOM 643 C CA . GLU A 1 82 ? 28.290 -9.740 -17.408 1.00 92.62 82 GLU A CA 1
ATOM 644 C C . GLU A 1 82 ? 26.767 -9.810 -17.553 1.00 92.62 82 GLU A C 1
ATOM 646 O O . GLU A 1 82 ? 26.258 -10.429 -18.488 1.00 92.62 82 GLU A O 1
ATOM 651 N N . THR A 1 83 ? 26.042 -9.125 -16.676 1.00 90.81 83 THR A N 1
ATOM 652 C CA . THR A 1 83 ? 24.584 -8.994 -16.704 1.00 90.81 83 THR A CA 1
ATOM 653 C C . THR A 1 83 ? 24.134 -8.324 -17.997 1.00 90.81 83 THR A C 1
ATOM 655 O O . THR A 1 83 ? 23.222 -8.821 -18.663 1.00 90.81 83 THR A O 1
ATOM 658 N N . GLN A 1 84 ? 24.839 -7.271 -18.422 1.00 90.06 84 GLN A N 1
ATOM 659 C CA . GLN A 1 84 ? 24.548 -6.584 -19.677 1.00 90.06 84 GLN A CA 1
ATOM 660 C C . GLN A 1 84 ? 24.747 -7.498 -20.897 1.00 90.06 84 GLN A C 1
ATOM 662 O O . GLN A 1 84 ? 23.891 -7.542 -21.784 1.00 90.06 84 GLN A O 1
ATOM 667 N N . ARG A 1 85 ? 25.838 -8.282 -20.929 1.00 88.88 85 ARG A N 1
ATOM 668 C CA . ARG A 1 85 ? 26.104 -9.256 -22.004 1.00 88.88 85 ARG A CA 1
ATOM 669 C C . ARG A 1 85 ? 25.042 -10.350 -22.069 1.00 88.88 85 ARG A C 1
ATOM 671 O O . ARG A 1 85 ? 24.586 -10.679 -23.162 1.00 88.88 85 ARG A O 1
ATOM 678 N N . ARG A 1 86 ? 24.616 -10.893 -20.923 1.00 88.56 86 ARG A N 1
ATOM 679 C CA . ARG A 1 86 ? 23.550 -11.911 -20.865 1.00 88.56 86 ARG A CA 1
ATOM 680 C C . ARG A 1 86 ? 22.236 -11.376 -21.412 1.00 88.56 86 ARG A C 1
ATOM 682 O O . ARG A 1 86 ? 21.587 -12.060 -22.196 1.00 88.56 86 ARG A O 1
ATOM 689 N N . HIS A 1 87 ? 21.868 -10.154 -21.043 1.00 89.06 87 HIS A N 1
ATOM 690 C CA . HIS A 1 87 ? 20.648 -9.531 -21.543 1.00 89.06 87 HIS A CA 1
ATOM 691 C C . HIS A 1 87 ? 20.686 -9.313 -23.059 1.00 89.06 87 HIS A C 1
ATOM 693 O O . HIS A 1 87 ? 19.744 -9.696 -23.749 1.00 89.06 87 HIS A O 1
ATOM 699 N N . GLN A 1 88 ? 21.797 -8.797 -23.595 1.00 86.31 88 GLN A N 1
ATOM 700 C CA . GLN A 1 88 ? 21.985 -8.641 -25.043 1.00 86.31 88 GLN A CA 1
ATOM 701 C C . GLN A 1 88 ? 21.939 -9.985 -25.784 1.00 86.31 88 GLN A C 1
ATOM 703 O O . GLN A 1 88 ? 21.305 -10.087 -26.833 1.00 86.31 88 GLN A O 1
ATOM 708 N N . ALA A 1 89 ? 22.566 -11.031 -25.235 1.00 87.75 89 ALA A N 1
ATOM 709 C CA . ALA A 1 89 ? 22.532 -12.371 -25.818 1.00 87.75 89 ALA A CA 1
ATOM 710 C C . ALA A 1 89 ? 21.110 -12.959 -25.838 1.00 87.75 89 ALA A C 1
ATOM 712 O O . ALA A 1 89 ? 20.697 -13.521 -26.852 1.00 87.75 89 ALA A O 1
ATOM 713 N N . LEU A 1 90 ? 20.340 -12.786 -24.756 1.00 85.50 90 LEU A N 1
ATOM 714 C CA . LEU A 1 90 ? 18.936 -13.207 -24.684 1.00 85.50 90 LEU A CA 1
ATOM 715 C C . LEU A 1 90 ? 18.065 -12.446 -25.690 1.00 85.50 90 LEU A C 1
ATOM 717 O O . LEU A 1 90 ? 17.267 -13.061 -26.392 1.00 85.50 90 LEU A O 1
ATOM 721 N N . GLN A 1 91 ? 18.246 -11.128 -25.809 1.00 84.75 91 GLN A N 1
ATOM 722 C CA . GLN A 1 91 ? 17.549 -10.314 -26.810 1.00 84.75 91 GLN A CA 1
ATOM 723 C C . GLN A 1 91 ? 17.876 -10.767 -28.238 1.00 84.75 91 GLN A C 1
ATOM 725 O O . GLN A 1 91 ? 16.972 -10.894 -29.059 1.00 84.75 91 GLN A O 1
ATOM 730 N N . HIS A 1 92 ? 19.148 -11.052 -28.533 1.00 83.94 92 HIS A N 1
ATOM 731 C CA . HIS A 1 92 ? 19.565 -11.554 -29.841 1.00 83.94 92 HIS A CA 1
ATOM 732 C C . HIS A 1 92 ? 18.923 -12.913 -30.151 1.00 83.94 92 HIS A C 1
ATOM 734 O O . HIS A 1 92 ? 18.300 -13.056 -31.197 1.00 83.94 92 HIS A O 1
ATOM 740 N N . ALA A 1 93 ? 18.998 -13.878 -29.227 1.00 83.88 93 ALA A N 1
ATOM 741 C CA . ALA A 1 93 ? 18.428 -15.216 -29.404 1.00 83.88 93 ALA A CA 1
ATOM 742 C C . ALA A 1 93 ? 16.904 -15.203 -29.628 1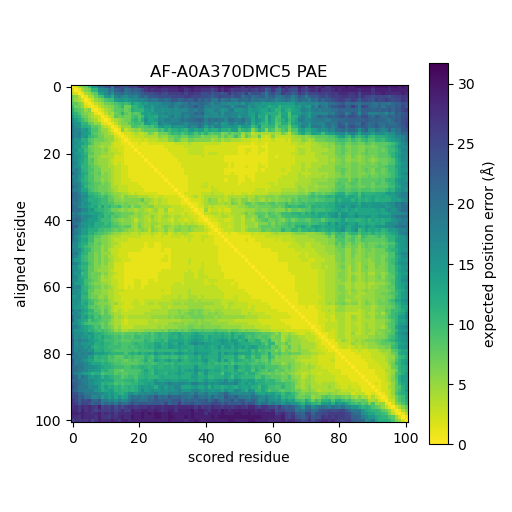.00 83.88 93 ALA A C 1
ATOM 744 O O . ALA A 1 93 ? 16.391 -15.966 -30.444 1.00 83.88 93 ALA A O 1
ATOM 745 N N . LEU A 1 94 ? 16.179 -14.316 -28.937 1.00 79.25 94 LEU A N 1
ATOM 746 C CA . LEU A 1 94 ? 14.731 -14.154 -29.107 1.00 79.25 94 LEU A CA 1
ATOM 747 C C . LEU A 1 94 ? 14.360 -13.525 -30.461 1.00 79.25 94 LEU A C 1
ATOM 749 O O . LEU A 1 94 ? 13.318 -13.858 -31.021 1.00 79.25 94 LEU A O 1
ATOM 753 N N . CYS A 1 95 ? 15.200 -12.634 -30.995 1.00 74.44 95 CYS A N 1
ATOM 754 C CA . CYS A 1 95 ? 14.942 -11.909 -32.241 1.00 74.44 95 CYS A CA 1
ATOM 755 C C . CYS A 1 95 ? 15.403 -12.650 -33.503 1.00 74.44 95 CYS A C 1
ATOM 757 O O . CYS A 1 95 ? 14.835 -12.420 -34.570 1.00 74.44 95 CYS A O 1
ATOM 759 N N . THR A 1 96 ? 16.420 -13.516 -33.422 1.00 72.69 96 THR A N 1
ATOM 760 C CA . THR A 1 96 ? 16.941 -14.225 -34.604 1.00 72.69 96 THR A CA 1
ATOM 761 C C . THR A 1 96 ? 16.191 -15.507 -34.940 1.00 72.69 96 THR A C 1
ATOM 763 O O . THR A 1 96 ? 16.414 -16.050 -36.016 1.00 72.69 96 THR A O 1
ATOM 766 N N . GLY A 1 97 ? 15.281 -15.973 -34.074 1.00 58.78 97 GLY A N 1
ATOM 767 C CA . GLY A 1 97 ? 14.440 -17.145 -34.340 1.00 58.78 97 GLY A CA 1
ATOM 768 C C . GLY A 1 97 ? 15.229 -18.406 -34.702 1.00 58.78 97 GLY A C 1
ATOM 769 O O . GLY A 1 97 ? 14.695 -19.258 -35.402 1.00 58.78 97 GLY A O 1
ATOM 770 N N . ASP A 1 98 ? 16.489 -18.503 -34.278 1.00 55.50 98 ASP A N 1
ATOM 771 C CA . ASP A 1 98 ? 17.401 -19.559 -34.704 1.00 55.50 98 ASP A CA 1
ATOM 772 C C . ASP A 1 98 ? 17.240 -20.771 -33.772 1.00 55.50 98 ASP A C 1
ATOM 774 O O . ASP A 1 98 ? 17.617 -20.688 -32.594 1.00 55.50 98 ASP A O 1
ATOM 778 N N . PRO A 1 99 ? 16.644 -21.891 -34.227 1.00 49.22 99 PRO A N 1
ATOM 779 C CA . PRO A 1 99 ? 16.747 -23.129 -33.490 1.00 49.22 99 PRO A CA 1
ATOM 780 C C . PRO A 1 99 ? 18.184 -23.596 -33.683 1.00 49.22 99 PRO A C 1
ATOM 782 O O . PRO A 1 99 ? 18.522 -24.140 -34.726 1.00 49.22 99 PRO A O 1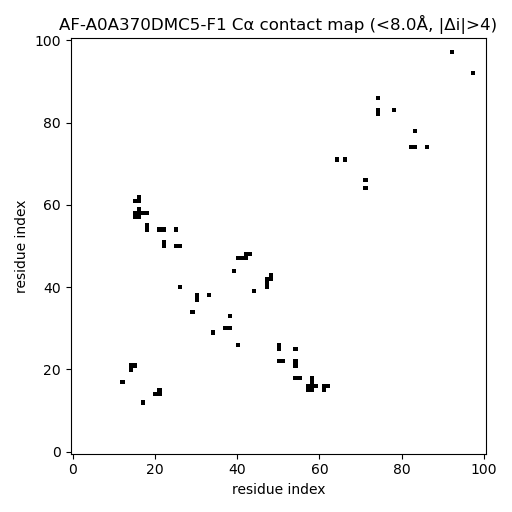
ATOM 785 N N . ALA A 1 100 ? 19.035 -23.363 -32.688 1.00 49.06 100 ALA A N 1
ATOM 786 C CA . ALA A 1 100 ? 20.380 -23.909 -32.684 1.00 49.06 100 ALA A CA 1
ATOM 787 C C . ALA A 1 100 ? 20.325 -25.447 -32.800 1.00 49.06 100 ALA A C 1
ATOM 789 O O . ALA A 1 100 ? 20.155 -26.146 -31.799 1.00 49.06 100 ALA A O 1
ATOM 790 N N . HIS A 1 101 ? 20.462 -25.943 -34.031 1.00 43.94 101 HIS A N 1
ATOM 791 C CA . HIS A 1 101 ? 20.958 -27.260 -34.413 1.00 43.94 101 HIS A CA 1
ATOM 792 C C . HIS A 1 101 ? 21.664 -27.183 -35.765 1.00 43.94 101 HIS A C 1
ATOM 794 O O . HIS A 1 101 ? 21.035 -26.729 -36.744 1.00 43.94 101 HIS A O 1
#

Sequence (101 aa):
MKESLTIRRDPNRAEALDYAQLRQSGLEHIEALSHDLWTDYNAHDPGITILELLCYAITDLSYRTRLPMADLLAVPADADAETQRRHQALQHALCTGDPAH

Organism: NCBI:txid2200908